Protein AF-A0A3B0VAI4-F1 (afdb_monomer)

Foldseek 3Di:
DPPDDPLVVCLVVPLQPPCQLVDDPSNNVSVLVVLLCLVVVHPCPPPSVPDDSPPVSCVVVVHDPVNSVVCSVCVVVVVVVVVVVVVVVD

Organism: NCBI:txid652676

Mean predicted aligned error: 6.17 Å

Radius of gyration: 14.28 Å; Cα contacts (8 Å, |Δi|>4): 51; chains: 1; bounding box: 34×27×37 Å

Sequence (90 aa):
KWQFDQELIMAVKQHHDPDAIGKDQLTALVALANTQIMTMGIGVGADGLTSKIQGAGLKHYGITGRDLETYLAGLMLELEKAQEMMSLAA

Structure (mmCIF, N/CA/C/O backbone):
data_AF-A0A3B0VAI4-F1
#
_entry.id   AF-A0A3B0VAI4-F1
#
loop_
_atom_site.group_PDB
_atom_site.id
_atom_site.type_symbol
_atom_site.label_atom_id
_atom_site.label_alt_id
_atom_site.label_comp_id
_atom_site.label_asym_id
_atom_site.label_entity_id
_atom_site.label_seq_id
_atom_site.pdbx_PDB_ins_code
_atom_site.Cartn_x
_atom_site.Cartn_y
_atom_site.Cartn_z
_atom_site.occupancy
_atom_site.B_iso_or_equiv
_atom_site.auth_seq_id
_atom_site.auth_comp_id
_atom_site.auth_asym_id
_atom_site.auth_atom_id
_atom_site.pdbx_PDB_model_num
ATOM 1 N N . LYS A 1 1 ? -15.381 -13.161 14.304 1.00 79.62 1 LYS A N 1
ATOM 2 C CA . LYS A 1 1 ? -15.206 -12.729 12.892 1.00 79.62 1 LYS A CA 1
ATOM 3 C C . LYS A 1 1 ? -15.870 -11.369 12.730 1.00 79.62 1 LYS A C 1
ATOM 5 O O . LYS A 1 1 ? -17.031 -11.272 13.096 1.00 79.62 1 LYS A O 1
ATOM 10 N N . TRP A 1 2 ? -15.165 -10.357 12.224 1.00 87.62 2 TRP A N 1
ATOM 11 C CA . TRP A 1 2 ? -15.647 -8.964 12.160 1.00 87.62 2 TRP A CA 1
ATOM 12 C C . TRP A 1 2 ? -16.547 -8.632 10.945 1.00 87.62 2 TRP A C 1
ATOM 14 O O . TRP A 1 2 ? -16.632 -7.483 10.562 1.00 87.62 2 TRP A O 1
ATOM 24 N N . GLN A 1 3 ? -17.237 -9.613 10.344 1.00 94.38 3 GLN A N 1
ATOM 25 C CA . GLN A 1 3 ? -18.184 -9.414 9.219 1.00 94.38 3 GLN A CA 1
ATOM 26 C C . GLN A 1 3 ? -17.694 -8.526 8.049 1.00 94.38 3 GLN A C 1
ATOM 28 O O . GLN A 1 3 ? -18.509 -7.938 7.347 1.00 94.38 3 GLN A O 1
ATOM 33 N N . PHE A 1 4 ? -16.384 -8.457 7.801 1.00 96.19 4 PHE A N 1
ATOM 34 C CA . PHE A 1 4 ? -15.850 -7.769 6.627 1.00 96.19 4 PHE A CA 1
ATOM 35 C C . PHE A 1 4 ? -16.259 -8.452 5.323 1.00 96.19 4 PHE A C 1
ATOM 37 O O . PHE A 1 4 ? -16.489 -9.667 5.275 1.00 96.19 4 PHE A O 1
ATOM 44 N N . ASP A 1 5 ? -16.322 -7.651 4.269 1.00 96.25 5 ASP A N 1
ATOM 45 C CA . ASP A 1 5 ? -16.515 -8.100 2.904 1.00 96.25 5 ASP A CA 1
ATOM 46 C C . ASP A 1 5 ? -15.326 -8.946 2.422 1.00 96.25 5 ASP A C 1
ATOM 48 O O . ASP A 1 5 ? -14.212 -8.893 2.953 1.00 96.25 5 ASP A O 1
ATOM 52 N N . GLN A 1 6 ? -15.581 -9.787 1.419 1.00 95.19 6 GLN A N 1
ATOM 53 C CA . GLN A 1 6 ? -14.563 -10.713 0.923 1.00 95.19 6 GLN A CA 1
ATOM 54 C C . GLN A 1 6 ? -13.389 -9.983 0.271 1.00 95.19 6 GLN A C 1
ATOM 56 O O . GLN A 1 6 ? -12.261 -10.440 0.418 1.00 95.19 6 GLN A O 1
ATOM 61 N N . GLU A 1 7 ? -13.623 -8.854 -0.396 1.00 95.56 7 GLU A N 1
ATOM 62 C CA . GLU A 1 7 ? -12.566 -8.104 -1.074 1.00 95.56 7 GLU A CA 1
ATOM 63 C C . GLU A 1 7 ? -11.527 -7.588 -0.069 1.00 95.56 7 GLU A C 1
ATOM 65 O O . GLU A 1 7 ? -10.332 -7.850 -0.230 1.00 95.56 7 GLU A O 1
ATOM 70 N N . LEU A 1 8 ? -11.973 -6.975 1.036 1.00 96.31 8 LEU A N 1
ATOM 71 C CA . LEU A 1 8 ? -11.081 -6.529 2.109 1.00 96.31 8 LEU A CA 1
ATOM 72 C C . LEU A 1 8 ? -10.308 -7.690 2.750 1.00 96.31 8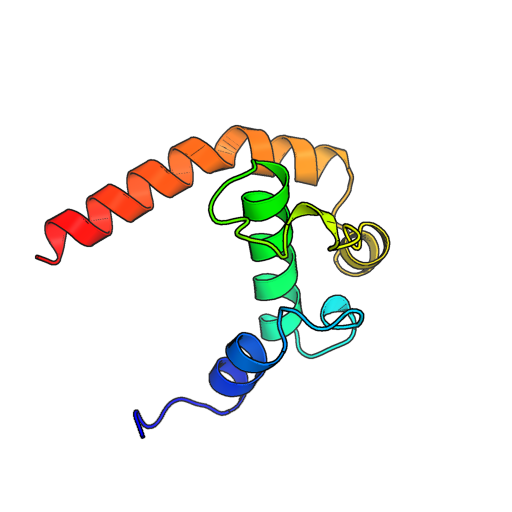 LEU A C 1
ATOM 74 O O . LEU A 1 8 ? -9.103 -7.589 2.994 1.00 96.31 8 LEU A O 1
ATOM 78 N N . ILE A 1 9 ? -10.985 -8.816 3.002 1.00 96.06 9 ILE A N 1
ATOM 79 C CA . ILE A 1 9 ? -10.346 -10.015 3.562 1.00 96.06 9 ILE A CA 1
ATOM 80 C C . ILE A 1 9 ? -9.234 -10.512 2.633 1.00 96.06 9 ILE A C 1
ATOM 82 O O . ILE A 1 9 ? -8.145 -10.858 3.103 1.00 96.06 9 ILE A O 1
ATOM 86 N N . MET A 1 10 ? -9.493 -10.557 1.326 1.00 96.38 10 MET A N 1
ATOM 87 C CA . MET A 1 10 ? -8.530 -11.035 0.338 1.00 96.38 10 MET A CA 1
ATOM 88 C C . MET A 1 10 ? -7.345 -10.080 0.192 1.00 96.38 10 MET A C 1
ATOM 90 O O . MET A 1 10 ? -6.206 -10.551 0.207 1.00 96.38 10 MET A O 1
ATOM 94 N N . ALA A 1 11 ? -7.583 -8.767 0.181 1.00 95.69 11 ALA A N 1
ATOM 95 C CA . ALA A 1 11 ? -6.522 -7.766 0.110 1.00 95.69 11 ALA A CA 1
ATOM 96 C C . ALA A 1 11 ? -5.544 -7.869 1.287 1.00 95.69 11 ALA A C 1
ATOM 98 O O . ALA A 1 11 ? -4.330 -7.982 1.093 1.00 95.69 11 ALA A O 1
ATOM 99 N N . VAL A 1 12 ? -6.059 -7.948 2.517 1.00 94.69 12 VAL A N 1
ATOM 100 C CA . VAL A 1 12 ? -5.214 -8.136 3.708 1.00 94.69 12 VAL A CA 1
ATOM 101 C C . VAL A 1 12 ? -4.489 -9.480 3.661 1.00 94.69 12 VAL A C 1
ATOM 103 O O . VAL A 1 12 ? -3.317 -9.562 4.010 1.00 94.69 12 VAL A O 1
ATOM 106 N N . LYS A 1 13 ? -5.139 -10.547 3.193 1.00 94.25 13 LYS A N 1
ATOM 107 C CA . LYS A 1 13 ? -4.523 -11.877 3.147 1.00 94.25 13 LYS A CA 1
ATOM 108 C C . LYS A 1 13 ? -3.415 -12.001 2.094 1.00 94.25 13 LYS A C 1
ATOM 110 O O . LYS A 1 13 ? -2.506 -12.805 2.283 1.00 94.25 13 LYS A O 1
ATOM 115 N N . GLN A 1 14 ? -3.516 -11.287 0.973 1.00 93.19 14 GLN A N 1
ATOM 116 C CA . GLN A 1 14 ? -2.719 -11.569 -0.227 1.00 93.19 14 GLN A CA 1
ATOM 117 C C . GLN A 1 14 ? -1.737 -10.469 -0.640 1.00 93.19 14 GLN A C 1
ATOM 119 O O . GLN A 1 14 ? -0.957 -10.710 -1.553 1.00 93.19 14 GLN A O 1
ATOM 124 N N . HIS A 1 15 ? -1.718 -9.297 -0.004 1.00 90.69 15 HIS A N 1
ATOM 125 C CA . HIS A 1 15 ? -0.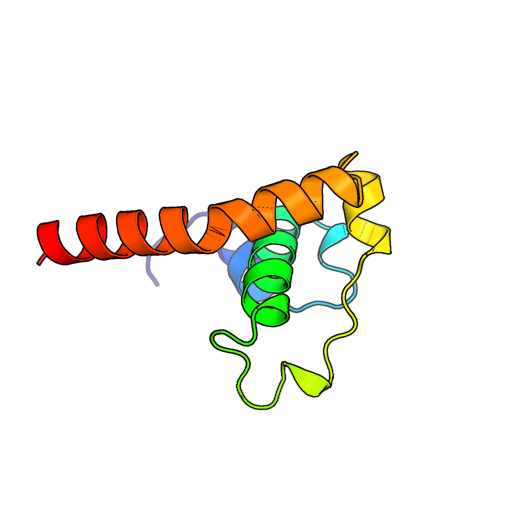854 -8.184 -0.433 1.00 90.69 15 HIS A CA 1
ATOM 126 C C . HIS A 1 15 ? 0.667 -8.446 -0.343 1.00 90.69 15 HIS A C 1
ATOM 128 O O . HIS A 1 15 ? 1.440 -7.699 -0.935 1.00 90.69 15 HIS A O 1
ATOM 134 N N . HIS A 1 16 ? 1.115 -9.490 0.365 1.00 86.19 16 HIS A N 1
ATOM 135 C CA . HIS A 1 16 ? 2.521 -9.936 0.383 1.00 86.19 16 HIS A CA 1
ATOM 136 C C . HIS A 1 16 ? 2.858 -10.972 -0.706 1.00 86.19 16 HIS A C 1
ATOM 138 O O . HIS A 1 16 ? 4.004 -11.403 -0.815 1.00 86.19 16 HIS A O 1
ATOM 144 N N . ASP A 1 17 ? 1.874 -11.409 -1.493 1.00 86.75 17 ASP A N 1
ATOM 145 C CA . ASP A 1 17 ? 2.084 -12.381 -2.563 1.00 86.75 17 ASP A CA 1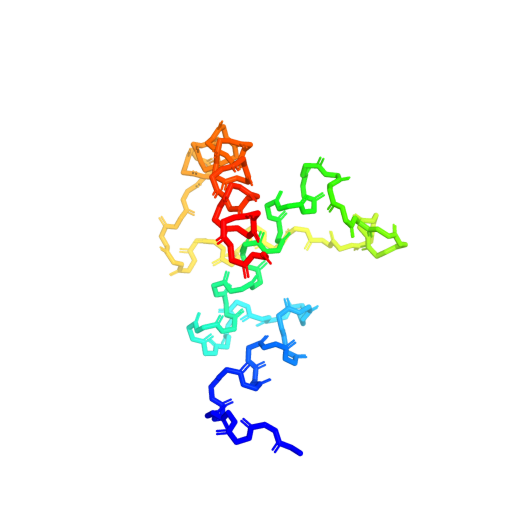
ATOM 146 C C . ASP A 1 17 ? 2.988 -11.792 -3.676 1.00 86.75 17 ASP A C 1
ATOM 148 O O . ASP A 1 17 ? 2.763 -10.656 -4.114 1.00 86.75 17 ASP A O 1
ATOM 152 N N . PRO A 1 18 ? 3.993 -12.541 -4.172 1.00 81.50 18 PRO A N 1
ATOM 153 C CA . PRO A 1 18 ? 4.802 -12.160 -5.332 1.00 81.50 18 PRO A CA 1
ATOM 154 C C . PRO A 1 18 ? 4.014 -11.780 -6.595 1.00 81.50 18 PRO A C 1
ATOM 156 O O . PRO A 1 18 ? 4.553 -11.075 -7.442 1.00 81.50 18 PRO A O 1
ATOM 159 N N . ASP A 1 19 ? 2.761 -12.218 -6.711 1.00 86.00 19 ASP A N 1
ATOM 160 C CA . ASP A 1 19 ? 1.879 -11.924 -7.842 1.00 86.00 19 ASP A CA 1
ATOM 161 C C . ASP A 1 19 ? 0.700 -11.007 -7.455 1.00 86.00 19 ASP A C 1
ATOM 163 O O . ASP A 1 19 ? -0.2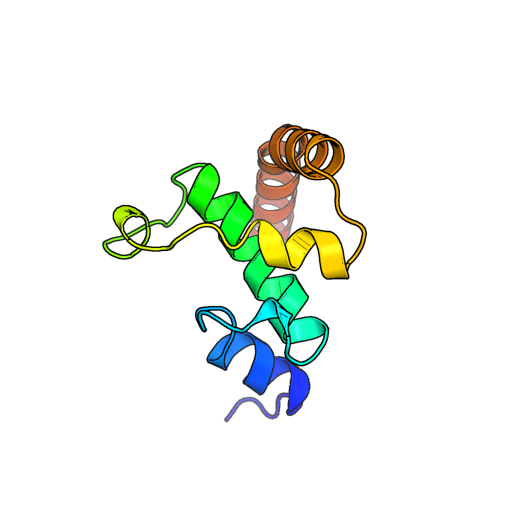55 -10.868 -8.219 1.00 86.00 19 ASP A O 1
ATOM 167 N N . ALA A 1 20 ? 0.734 -10.362 -6.277 1.00 88.06 20 ALA A N 1
ATOM 168 C CA . ALA A 1 20 ? -0.370 -9.553 -5.737 1.00 88.06 20 ALA A CA 1
ATOM 169 C C . ALA A 1 20 ? -0.883 -8.464 -6.697 1.00 88.06 20 ALA A C 1
ATOM 171 O O . ALA A 1 20 ? -2.068 -8.138 -6.689 1.00 88.06 20 ALA A O 1
ATOM 172 N N . ILE A 1 21 ? -0.011 -7.930 -7.550 1.00 85.81 21 ILE A N 1
ATOM 173 C CA . ILE A 1 21 ? -0.354 -6.906 -8.542 1.00 85.81 21 ILE A CA 1
ATOM 174 C C . ILE A 1 21 ? -1.317 -7.436 -9.612 1.00 85.81 21 ILE A C 1
ATOM 176 O O . ILE A 1 21 ? -2.189 -6.696 -10.064 1.00 85.81 21 ILE A O 1
ATOM 180 N N . GLY A 1 22 ? -1.181 -8.705 -10.003 1.00 85.44 22 GLY A N 1
ATOM 181 C CA . GLY A 1 22 ? -2.042 -9.339 -11.005 1.00 85.44 22 GLY A CA 1
ATOM 182 C C . GLY A 1 22 ? -3.390 -9.818 -10.461 1.00 85.44 22 GLY A C 1
ATOM 183 O O . GLY A 1 22 ? -4.126 -10.481 -11.189 1.00 85.44 22 GLY A O 1
ATOM 184 N N . LYS A 1 23 ? -3.693 -9.544 -9.186 1.00 89.06 23 LYS A N 1
ATOM 185 C CA . LYS A 1 23 ? -4.937 -9.942 -8.516 1.00 89.06 23 LYS A CA 1
ATOM 186 C C . LYS A 1 23 ? -5.960 -8.804 -8.527 1.00 89.06 23 LYS A C 1
ATOM 188 O O . LYS A 1 23 ? -5.834 -7.846 -9.284 1.00 89.06 23 LYS A O 1
ATOM 193 N N . ASP A 1 24 ? -6.978 -8.923 -7.678 1.00 90.44 24 ASP A N 1
ATOM 194 C CA . ASP A 1 24 ? -8.018 -7.913 -7.507 1.00 90.44 24 ASP A CA 1
ATOM 195 C C . ASP A 1 24 ? -7.431 -6.540 -7.146 1.00 90.44 24 ASP A C 1
ATOM 197 O O . ASP A 1 24 ? -6.420 -6.434 -6.443 1.00 90.44 24 ASP A O 1
ATOM 201 N N . GLN A 1 25 ? -8.107 -5.483 -7.597 1.00 89.25 25 GLN A N 1
ATOM 202 C CA . GLN A 1 25 ? -7.625 -4.105 -7.520 1.00 89.25 25 GLN A CA 1
ATOM 203 C C . GLN A 1 25 ? -7.236 -3.683 -6.096 1.00 89.25 25 GLN A C 1
ATOM 205 O O . GLN A 1 25 ? -6.185 -3.068 -5.909 1.00 89.25 25 GLN A O 1
ATOM 210 N N . LEU A 1 26 ? -8.041 -4.029 -5.084 1.00 92.88 26 LEU A N 1
ATOM 211 C CA . LEU A 1 26 ? -7.735 -3.689 -3.694 1.00 92.88 26 LEU A CA 1
ATOM 212 C C . LEU A 1 26 ? -6.471 -4.404 -3.193 1.00 92.88 26 LEU A C 1
ATOM 214 O O . LEU A 1 26 ? -5.637 -3.791 -2.530 1.00 92.88 26 LEU A O 1
ATOM 218 N N . THR A 1 27 ? -6.284 -5.675 -3.555 1.00 92.56 27 THR A N 1
ATOM 219 C CA . THR A 1 27 ? -5.075 -6.444 -3.217 1.00 92.56 27 THR A CA 1
ATOM 220 C C . THR A 1 27 ? -3.832 -5.807 -3.828 1.00 92.56 27 THR A C 1
ATOM 222 O O . THR A 1 27 ? -2.831 -5.612 -3.135 1.00 92.56 27 THR A O 1
ATOM 225 N N . ALA A 1 28 ? -3.908 -5.436 -5.107 1.00 88.44 28 ALA A N 1
ATOM 226 C CA . ALA A 1 28 ? -2.814 -4.778 -5.801 1.00 88.44 28 ALA A CA 1
ATOM 227 C C . ALA A 1 28 ? -2.490 -3.410 -5.183 1.00 88.44 28 ALA A C 1
ATOM 229 O O . ALA A 1 28 ? -1.323 -3.111 -4.938 1.00 88.44 28 ALA A O 1
ATOM 230 N N . LEU A 1 29 ? -3.506 -2.603 -4.862 1.00 88.88 29 LEU A N 1
ATOM 231 C CA . LEU A 1 29 ? -3.321 -1.294 -4.235 1.00 88.88 29 LEU A CA 1
ATOM 232 C C . LEU A 1 29 ? -2.619 -1.404 -2.875 1.00 88.88 29 LEU A C 1
ATOM 234 O O . LEU A 1 29 ? -1.663 -0.672 -2.615 1.00 88.88 29 LEU A O 1
ATOM 238 N N . VAL A 1 30 ? -3.048 -2.343 -2.027 1.00 91.38 30 VAL A N 1
ATOM 239 C CA . VAL A 1 30 ? -2.424 -2.569 -0.715 1.00 91.38 30 VAL A CA 1
ATOM 240 C C . VAL A 1 30 ? -0.979 -3.056 -0.876 1.00 91.38 30 VAL A C 1
ATOM 242 O O . VAL A 1 30 ? -0.094 -2.576 -0.169 1.00 91.38 30 VAL A O 1
ATOM 245 N N . ALA A 1 31 ? -0.697 -3.937 -1.843 1.00 87.69 31 ALA A N 1
ATOM 246 C CA . ALA A 1 31 ? 0.665 -4.396 -2.133 1.00 87.69 31 ALA A CA 1
ATOM 247 C C . ALA A 1 31 ? 1.589 -3.250 -2.593 1.00 87.69 31 ALA A C 1
ATOM 249 O O . ALA A 1 31 ? 2.753 -3.164 -2.181 1.00 87.69 31 ALA A O 1
ATOM 250 N N . LEU A 1 32 ? 1.068 -2.329 -3.408 1.00 84.50 32 LEU A N 1
ATOM 251 C CA . LEU A 1 32 ? 1.795 -1.141 -3.858 1.00 84.50 32 LEU A CA 1
ATOM 252 C C . LEU A 1 32 ? 2.070 -0.156 -2.719 1.00 84.50 32 LEU A C 1
ATOM 254 O O . LEU A 1 32 ? 3.185 0.357 -2.612 1.00 84.50 32 LEU A O 1
ATOM 258 N N . ALA A 1 33 ? 1.088 0.096 -1.853 1.00 87.62 33 ALA A N 1
ATOM 259 C CA . ALA A 1 33 ? 1.271 0.932 -0.668 1.00 87.62 33 ALA A CA 1
ATOM 260 C C . ALA A 1 33 ? 2.309 0.326 0.292 1.00 87.62 33 ALA A C 1
ATOM 262 O O . ALA A 1 33 ? 3.216 1.025 0.747 1.00 87.62 33 ALA A O 1
ATOM 263 N N . ASN A 1 34 ? 2.242 -0.990 0.521 1.00 86.44 34 ASN A N 1
ATOM 264 C CA . ASN A 1 34 ? 3.215 -1.711 1.338 1.00 86.44 34 ASN A CA 1
ATOM 265 C C . ASN A 1 34 ? 4.636 -1.558 0.778 1.00 86.44 34 ASN A C 1
ATOM 267 O O . ASN A 1 34 ? 5.565 -1.222 1.504 1.00 86.44 34 ASN A O 1
ATOM 271 N N . THR A 1 35 ? 4.802 -1.698 -0.540 1.00 79.75 35 THR A N 1
ATOM 272 C CA . THR A 1 35 ? 6.106 -1.542 -1.204 1.00 79.75 35 THR A CA 1
ATOM 273 C C . THR A 1 35 ? 6.739 -0.168 -0.942 1.00 79.75 35 THR A C 1
ATOM 275 O O . THR A 1 35 ? 7.954 -0.084 -0.765 1.00 79.75 35 THR A O 1
ATOM 278 N N . GLN A 1 36 ? 5.949 0.908 -0.870 1.00 81.00 36 GLN A N 1
ATOM 279 C CA . GLN A 1 36 ? 6.454 2.263 -0.603 1.00 81.00 36 GLN A CA 1
ATOM 280 C C . GLN A 1 36 ? 6.979 2.417 0.831 1.00 81.00 36 GLN A C 1
ATOM 282 O O . GLN A 1 36 ? 8.092 2.899 1.032 1.00 81.00 36 GLN A O 1
ATOM 287 N N . ILE A 1 37 ? 6.215 1.942 1.818 1.00 84.25 37 ILE A N 1
ATOM 288 C CA . ILE A 1 37 ? 6.600 1.957 3.239 1.00 84.25 37 ILE A CA 1
ATOM 289 C C . ILE A 1 37 ? 7.864 1.108 3.464 1.00 84.25 37 ILE A C 1
ATOM 291 O O . ILE A 1 37 ? 8.806 1.551 4.124 1.00 84.25 37 ILE A O 1
ATOM 295 N N . MET A 1 38 ? 7.935 -0.060 2.819 1.00 79.50 38 MET A N 1
ATOM 296 C CA . MET A 1 38 ? 9.100 -0.947 2.864 1.00 79.50 38 MET A CA 1
ATOM 297 C C . MET A 1 38 ? 10.335 -0.319 2.202 1.00 79.50 38 MET A C 1
ATOM 299 O O . MET A 1 38 ? 11.436 -0.419 2.739 1.00 79.50 38 MET A O 1
ATOM 303 N N . THR A 1 39 ? 10.159 0.387 1.077 1.00 77.12 39 THR A N 1
ATOM 304 C CA . THR A 1 39 ? 11.240 1.129 0.394 1.00 77.12 39 THR A CA 1
ATOM 305 C C . THR A 1 39 ? 11.839 2.215 1.294 1.00 77.12 39 THR A C 1
ATOM 307 O O . THR A 1 39 ? 13.042 2.454 1.249 1.00 77.12 39 THR A O 1
ATOM 310 N N . MET A 1 40 ? 11.026 2.828 2.160 1.00 79.50 40 MET A N 1
ATOM 311 C CA . MET A 1 40 ? 11.471 3.812 3.155 1.00 79.50 40 MET A CA 1
ATOM 312 C C . MET A 1 40 ? 12.102 3.185 4.408 1.00 79.50 40 MET A C 1
ATOM 314 O O . MET A 1 40 ? 12.512 3.908 5.314 1.00 79.50 40 MET A O 1
ATOM 318 N N . GLY A 1 41 ? 12.184 1.852 4.491 1.00 78.69 41 GLY A N 1
ATOM 319 C CA . GLY A 1 41 ? 12.710 1.152 5.664 1.00 78.69 41 GLY A CA 1
ATOM 320 C C . GLY A 1 41 ? 11.800 1.247 6.893 1.00 78.69 41 GLY A C 1
ATOM 321 O O . GLY A 1 41 ? 12.257 1.049 8.018 1.00 78.69 41 GLY A O 1
ATOM 322 N N . ILE A 1 42 ? 10.514 1.544 6.701 1.00 81.00 42 ILE A N 1
ATOM 323 C CA . ILE A 1 42 ? 9.525 1.637 7.775 1.00 81.00 42 ILE A CA 1
ATOM 324 C C . ILE A 1 42 ? 8.847 0.272 7.920 1.00 81.00 42 ILE A C 1
ATOM 326 O O . ILE A 1 42 ? 8.430 -0.326 6.935 1.00 81.00 42 ILE A O 1
ATOM 330 N N . GLY A 1 43 ? 8.743 -0.248 9.146 1.00 73.31 43 GLY A N 1
ATOM 331 C CA . GLY A 1 43 ? 7.996 -1.488 9.419 1.00 73.31 43 GLY A CA 1
ATOM 332 C C . GLY A 1 43 ? 8.561 -2.766 8.775 1.00 73.31 43 GLY A C 1
ATOM 333 O O . GLY A 1 43 ? 7.896 -3.794 8.803 1.00 73.31 43 GLY A O 1
ATOM 334 N N . VAL A 1 44 ? 9.785 -2.723 8.234 1.00 68.00 44 VAL A N 1
ATOM 335 C CA . VAL A 1 44 ? 10.384 -3.773 7.384 1.00 68.00 44 VAL A CA 1
ATOM 336 C C . VAL A 1 44 ? 10.599 -5.132 8.052 1.00 68.00 44 VAL A C 1
ATOM 338 O O . VAL A 1 44 ? 10.636 -6.142 7.351 1.00 68.00 44 VAL A O 1
ATOM 341 N N . GLY A 1 45 ? 10.731 -5.197 9.380 1.00 66.62 45 GLY A N 1
ATOM 342 C CA . GLY A 1 45 ? 10.971 -6.465 10.082 1.00 66.62 45 GLY A CA 1
ATOM 343 C C . GLY A 1 45 ? 12.116 -7.287 9.455 1.00 66.62 45 GLY A C 1
ATOM 344 O O . GLY A 1 45 ? 13.093 -6.724 8.968 1.00 66.62 45 GLY A O 1
ATOM 345 N N . ALA A 1 46 ? 11.998 -8.620 9.446 1.00 58.88 46 ALA A N 1
ATOM 346 C CA . ALA A 1 46 ? 12.945 -9.511 8.757 1.00 58.88 46 ALA A CA 1
ATOM 347 C C . ALA A 1 46 ? 12.679 -9.641 7.237 1.00 58.88 46 ALA A C 1
ATOM 349 O O . ALA A 1 46 ? 13.585 -9.995 6.482 1.00 58.88 46 ALA A O 1
ATOM 350 N N . ASP A 1 47 ? 11.462 -9.324 6.783 1.00 59.47 47 ASP A N 1
ATOM 351 C CA . ASP A 1 47 ? 10.980 -9.557 5.409 1.00 59.47 47 ASP A CA 1
ATOM 352 C C . ASP A 1 47 ? 11.323 -8.417 4.428 1.00 59.47 47 ASP A C 1
ATOM 354 O O . ASP A 1 47 ? 11.231 -8.566 3.204 1.00 59.47 47 ASP A O 1
ATOM 358 N N . GLY A 1 48 ? 11.751 -7.262 4.944 1.00 55.31 48 GLY A N 1
ATOM 359 C CA . GLY A 1 48 ? 12.056 -6.081 4.136 1.00 55.31 48 GLY A CA 1
ATOM 360 C C . GLY A 1 48 ? 13.346 -6.127 3.337 1.00 55.31 48 GLY A C 1
ATOM 361 O O . GLY A 1 48 ? 13.488 -5.376 2.379 1.00 55.31 48 GLY A O 1
ATOM 362 N N . LEU A 1 49 ? 14.260 -7.035 3.679 1.00 51.00 49 LEU A N 1
ATOM 363 C CA . LEU A 1 49 ? 15.512 -7.228 2.941 1.00 51.00 49 LEU A CA 1
ATOM 364 C C . LEU A 1 49 ? 15.376 -8.232 1.785 1.00 51.00 49 LEU A C 1
ATOM 366 O O . LEU A 1 49 ? 16.245 -8.286 0.917 1.00 51.00 49 LEU A O 1
ATOM 370 N N . THR A 1 50 ? 14.311 -9.040 1.768 1.00 52.09 50 THR A N 1
ATOM 371 C CA . THR A 1 50 ? 14.120 -10.143 0.807 1.00 52.09 50 THR A CA 1
ATOM 372 C C . THR A 1 50 ? 13.024 -9.867 -0.219 1.00 52.09 50 THR A C 1
ATOM 374 O O . THR A 1 50 ? 13.029 -10.469 -1.298 1.00 52.09 50 THR A O 1
ATOM 377 N N . SER A 1 51 ? 12.107 -8.942 0.079 1.00 53.88 51 SER A N 1
ATOM 378 C CA . SER A 1 51 ? 11.032 -8.566 -0.835 1.00 53.88 51 SER A CA 1
ATOM 379 C C . SER A 1 51 ? 11.592 -7.856 -2.065 1.00 53.88 51 SER A C 1
ATOM 381 O O . SER A 1 51 ? 12.053 -6.717 -2.008 1.00 53.88 51 SER A O 1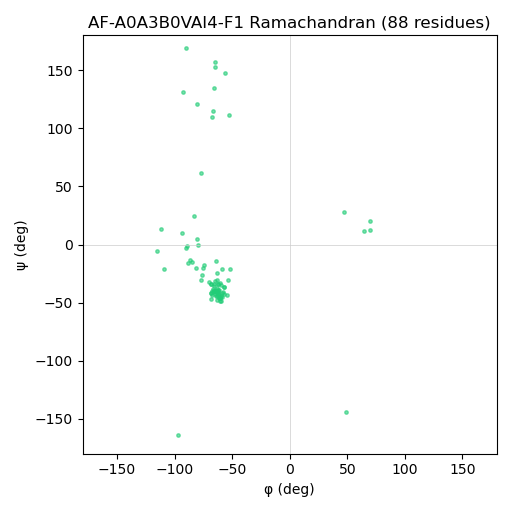
ATOM 383 N N . LYS A 1 52 ? 11.538 -8.529 -3.217 1.00 56.25 52 LYS A N 1
ATOM 384 C CA . LYS A 1 52 ? 11.802 -7.881 -4.502 1.00 56.25 52 LYS A CA 1
ATOM 385 C C . LYS A 1 52 ? 10.689 -6.873 -4.751 1.00 56.25 52 LYS A C 1
ATOM 387 O O . LYS A 1 52 ? 9.540 -7.265 -4.934 1.00 56.25 52 LYS A O 1
ATOM 392 N N . ILE A 1 53 ? 11.044 -5.591 -4.785 1.00 56.34 53 ILE A N 1
ATOM 393 C CA . ILE A 1 53 ? 10.153 -4.522 -5.238 1.00 56.34 53 ILE A CA 1
ATOM 394 C C . ILE A 1 53 ? 9.625 -4.921 -6.619 1.00 56.34 53 ILE A C 1
ATOM 396 O O . ILE A 1 53 ? 10.380 -4.990 -7.592 1.00 56.34 53 ILE A O 1
ATOM 400 N N . GLN A 1 54 ? 8.329 -5.218 -6.708 1.00 59.81 54 GLN A N 1
ATOM 401 C CA . GLN A 1 54 ? 7.669 -5.606 -7.954 1.00 59.81 54 GLN A CA 1
ATOM 402 C C . GLN A 1 54 ? 7.415 -4.366 -8.819 1.00 59.81 54 GLN A C 1
ATOM 404 O O . GLN A 1 54 ? 6.282 -4.022 -9.147 1.00 59.81 54 GLN A O 1
ATOM 409 N N . GLY A 1 55 ? 8.484 -3.677 -9.225 1.00 55.25 55 GLY A N 1
ATOM 410 C CA . GLY A 1 55 ? 8.392 -2.503 -10.098 1.00 55.25 55 GLY A CA 1
ATOM 411 C C . GLY A 1 55 ? 7.719 -2.805 -11.445 1.00 55.25 55 GLY A C 1
ATOM 412 O O . GLY A 1 55 ? 7.184 -1.906 -12.089 1.00 55.25 55 GLY A O 1
ATOM 413 N N . ALA A 1 56 ? 7.689 -4.077 -11.860 1.00 58.16 56 ALA A N 1
ATOM 414 C CA . ALA A 1 56 ? 6.963 -4.523 -13.046 1.00 58.16 56 ALA A CA 1
ATOM 415 C C . ALA A 1 56 ? 5.440 -4.359 -12.910 1.00 58.16 56 ALA A C 1
ATOM 417 O O . ALA A 1 56 ? 4.771 -4.082 -13.904 1.00 58.16 56 ALA A O 1
ATOM 418 N N . GLY A 1 57 ? 4.900 -4.477 -11.695 1.00 64.88 57 GLY A N 1
ATOM 419 C CA . GLY A 1 57 ? 3.466 -4.400 -11.463 1.00 64.88 57 GLY A CA 1
ATOM 420 C C . GLY A 1 57 ? 2.897 -2.983 -11.488 1.00 64.88 57 GLY A C 1
ATOM 421 O O . GLY A 1 57 ? 1.782 -2.768 -11.954 1.00 64.88 57 GLY A O 1
ATOM 422 N N . LEU A 1 58 ? 3.695 -1.990 -11.097 1.00 68.88 58 LEU A N 1
ATOM 423 C CA . LEU A 1 58 ? 3.328 -0.571 -11.162 1.00 68.88 58 LEU A CA 1
ATOM 424 C C . LEU A 1 58 ? 2.948 -0.125 -12.584 1.00 68.88 58 LEU A C 1
ATOM 426 O O . LEU A 1 58 ? 1.991 0.627 -12.767 1.00 68.88 58 LEU A O 1
ATOM 430 N N . LYS A 1 59 ? 3.627 -0.670 -13.603 1.00 72.31 59 LYS A N 1
ATOM 431 C CA . LYS A 1 59 ? 3.326 -0.385 -15.015 1.00 72.31 59 LYS A CA 1
ATOM 432 C C . LYS A 1 59 ? 1.928 -0.836 -15.435 1.00 72.31 59 LYS A C 1
ATOM 434 O O . LYS A 1 59 ? 1.348 -0.202 -16.311 1.00 72.31 59 LYS A O 1
ATOM 439 N N . HIS A 1 60 ? 1.386 -1.897 -14.830 1.00 75.19 60 HIS A N 1
ATOM 440 C CA . HIS A 1 60 ? 0.030 -2.372 -15.123 1.00 75.19 60 HIS A CA 1
ATOM 441 C C . HIS A 1 60 ? -1.027 -1.313 -14.781 1.00 75.19 60 HIS A C 1
ATOM 443 O O . HIS A 1 60 ? -2.004 -1.157 -15.504 1.00 75.19 60 HIS A O 1
ATOM 449 N N . TYR A 1 61 ? -0.772 -0.528 -13.733 1.00 78.19 61 TYR A N 1
ATOM 450 C CA . TYR A 1 61 ? -1.637 0.559 -13.275 1.00 78.19 61 TYR A CA 1
ATOM 451 C C . TYR A 1 61 ? -1.255 1.926 -13.862 1.00 78.19 61 TYR A C 1
ATOM 453 O O . TYR A 1 61 ? -1.757 2.952 -13.415 1.00 78.19 61 TYR A O 1
ATOM 461 N N . GLY A 1 62 ? -0.354 1.959 -14.850 1.00 83.06 62 GLY A N 1
ATOM 462 C CA . GLY A 1 62 ? 0.128 3.204 -15.450 1.00 83.06 62 GLY A CA 1
ATOM 463 C C . GLY A 1 62 ? 1.014 4.048 -14.529 1.00 83.06 62 GLY A C 1
ATOM 464 O O . GLY A 1 62 ? 1.298 5.193 -14.865 1.00 83.06 62 GLY A O 1
ATOM 465 N N . ILE A 1 63 ? 1.471 3.498 -13.400 1.00 79.94 63 ILE A N 1
ATOM 466 C CA . ILE A 1 63 ? 2.336 4.204 -12.453 1.00 79.94 63 ILE A CA 1
ATOM 467 C C . ILE A 1 63 ? 3.770 4.158 -12.976 1.00 79.94 63 ILE A C 1
ATOM 469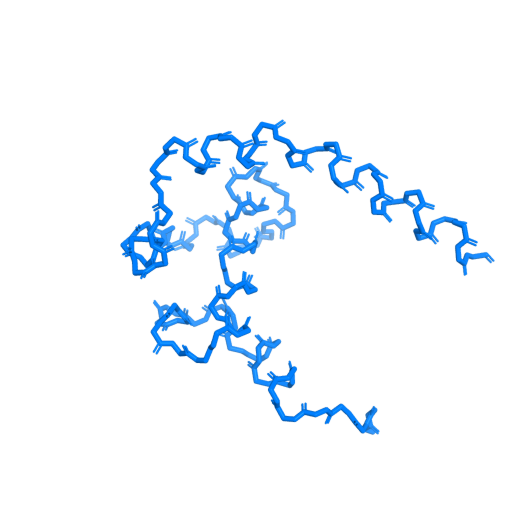 O O . ILE A 1 63 ? 4.359 3.091 -13.189 1.00 79.94 63 ILE A O 1
ATOM 473 N N . THR A 1 64 ? 4.336 5.337 -13.199 1.00 85.06 64 THR A N 1
ATOM 474 C CA . THR A 1 64 ? 5.706 5.509 -13.674 1.00 85.06 64 THR A CA 1
ATOM 475 C C . THR A 1 64 ? 6.693 5.621 -12.510 1.00 85.06 64 THR A C 1
ATOM 477 O O . THR A 1 64 ? 6.317 5.801 -11.353 1.00 85.06 64 THR A O 1
ATOM 480 N N . GLY A 1 65 ? 7.994 5.556 -12.811 1.00 79.50 65 GLY A N 1
ATOM 481 C CA . GLY A 1 65 ? 9.031 5.814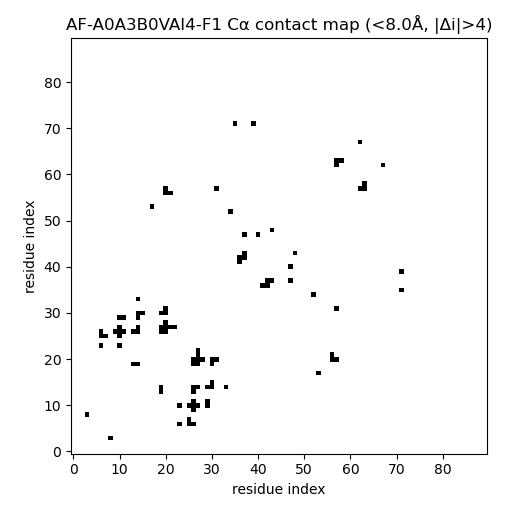 -11.803 1.00 79.50 65 GLY A CA 1
ATOM 482 C C . GLY A 1 65 ? 8.944 7.224 -11.203 1.00 79.50 65 GLY A C 1
ATOM 483 O O . GLY A 1 65 ? 9.141 7.384 -10.006 1.00 79.50 65 GLY A O 1
ATOM 484 N N . ARG A 1 66 ? 8.558 8.229 -12.004 1.00 86.31 66 ARG A N 1
ATOM 485 C CA . ARG A 1 66 ? 8.357 9.609 -11.532 1.00 86.31 66 ARG A CA 1
ATOM 486 C C . ARG A 1 66 ? 7.177 9.718 -10.568 1.00 86.31 66 ARG A C 1
ATOM 488 O O . ARG A 1 66 ? 7.240 10.474 -9.601 1.00 86.31 66 ARG A O 1
ATOM 495 N N . ASP A 1 67 ? 6.108 8.975 -10.830 1.00 85.50 67 ASP A N 1
ATOM 496 C CA . ASP A 1 67 ? 4.956 8.939 -9.930 1.00 85.50 67 ASP A CA 1
ATOM 497 C C . ASP A 1 67 ? 5.360 8.316 -8.592 1.00 85.50 67 ASP A C 1
ATOM 499 O O . ASP A 1 67 ? 5.051 8.871 -7.544 1.00 85.50 67 ASP A O 1
ATOM 503 N N . LEU A 1 68 ? 6.150 7.235 -8.618 1.00 80.12 68 LEU A N 1
ATOM 504 C CA . LEU A 1 68 ? 6.684 6.620 -7.404 1.00 80.12 68 LEU A CA 1
ATOM 505 C C . LEU A 1 68 ? 7.565 7.591 -6.602 1.00 80.12 68 LEU A C 1
ATOM 507 O O . LEU A 1 68 ? 7.389 7.702 -5.393 1.00 80.12 68 LEU A O 1
ATOM 511 N N . GLU A 1 69 ? 8.472 8.322 -7.256 1.00 83.94 69 GLU A N 1
ATOM 512 C CA . GLU A 1 69 ? 9.270 9.377 -6.610 1.00 83.94 69 GLU A CA 1
ATOM 513 C C . GLU A 1 69 ? 8.378 10.450 -5.967 1.00 83.94 69 GLU A C 1
ATOM 515 O O . GLU A 1 69 ? 8.617 10.864 -4.834 1.00 83.94 69 GLU A O 1
ATOM 520 N N . THR A 1 70 ? 7.316 10.861 -6.666 1.00 90.31 70 THR A N 1
ATOM 521 C CA . THR A 1 70 ? 6.344 11.849 -6.174 1.00 90.31 70 THR A CA 1
ATOM 522 C C . THR A 1 70 ? 5.594 11.336 -4.944 1.00 90.31 70 THR A C 1
ATOM 524 O O . THR A 1 70 ? 5.450 12.062 -3.960 1.00 90.31 70 THR A O 1
ATOM 527 N N . TYR A 1 71 ? 5.145 10.079 -4.965 1.00 87.81 71 TYR A N 1
ATOM 528 C CA . TYR A 1 71 ? 4.436 9.470 -3.841 1.00 87.81 71 TYR A CA 1
ATOM 529 C C . TYR A 1 71 ? 5.352 9.268 -2.632 1.00 87.81 71 TYR A C 1
ATOM 531 O O . TYR A 1 71 ? 4.964 9.600 -1.514 1.00 87.81 71 TYR A O 1
ATOM 539 N N . LEU A 1 72 ? 6.594 8.822 -2.849 1.00 86.44 72 LEU A N 1
ATOM 540 C CA . LEU A 1 72 ? 7.592 8.688 -1.785 1.00 86.44 72 LEU A CA 1
ATOM 541 C C . LEU A 1 72 ? 7.937 10.040 -1.148 1.00 86.44 72 LEU A C 1
ATOM 543 O O . LEU A 1 72 ? 8.040 10.122 0.074 1.00 86.44 72 LEU A O 1
ATOM 547 N N . ALA A 1 73 ? 8.055 11.109 -1.944 1.00 90.75 73 ALA A N 1
ATOM 548 C CA . ALA A 1 73 ? 8.302 12.456 -1.430 1.00 90.75 73 ALA A CA 1
ATOM 549 C C . ALA A 1 73 ? 7.162 12.965 -0.526 1.00 90.75 73 ALA A C 1
ATOM 551 O O . ALA A 1 73 ? 7.420 13.677 0.444 1.00 90.75 73 ALA A O 1
ATOM 552 N N . GLY A 1 74 ? 5.913 12.588 -0.822 1.00 92.75 74 GLY A N 1
ATOM 553 C CA . GLY A 1 74 ? 4.741 12.934 -0.012 1.00 92.75 74 GLY A CA 1
ATOM 554 C C . GLY A 1 74 ? 4.470 11.993 1.167 1.00 92.75 74 GLY A C 1
ATOM 555 O O . GLY A 1 74 ? 3.714 12.355 2.066 1.00 92.75 74 GLY A O 1
ATOM 556 N N . LEU A 1 75 ? 5.081 10.804 1.200 1.00 90.50 75 LEU A N 1
ATOM 557 C CA . LEU A 1 75 ? 4.694 9.725 2.115 1.00 90.50 75 LEU A CA 1
ATOM 558 C C . LEU A 1 75 ? 4.785 10.116 3.594 1.00 90.50 75 LEU A C 1
ATOM 560 O O . LEU A 1 75 ? 3.890 9.797 4.371 1.00 90.50 75 LEU A O 1
ATOM 564 N N . MET A 1 76 ? 5.844 10.828 3.982 1.00 89.50 76 MET A N 1
ATOM 565 C CA . MET A 1 76 ? 6.036 11.256 5.373 1.00 89.50 76 MET A CA 1
ATOM 566 C C . MET A 1 76 ? 4.935 12.215 5.842 1.00 89.50 76 MET A C 1
ATOM 568 O O . MET A 1 76 ? 4.474 12.096 6.973 1.00 89.50 76 MET A O 1
ATOM 572 N N . LEU A 1 77 ? 4.474 13.112 4.964 1.00 94.06 77 LEU A N 1
ATOM 573 C CA . LEU A 1 77 ? 3.382 14.037 5.268 1.00 94.06 77 LEU A CA 1
ATOM 574 C C . LEU A 1 77 ? 2.052 13.291 5.443 1.00 94.06 77 LEU A C 1
ATOM 576 O O . LEU A 1 77 ? 1.267 13.613 6.331 1.00 94.06 77 LEU A O 1
ATOM 580 N N . GLU A 1 78 ? 1.789 12.282 4.611 1.00 93.75 78 GLU A N 1
ATOM 581 C CA . GLU A 1 78 ? 0.576 11.466 4.741 1.00 93.75 78 GLU A CA 1
ATOM 582 C C . GLU A 1 78 ? 0.594 10.592 6.005 1.00 93.75 78 GLU A C 1
ATOM 584 O O . GLU A 1 78 ? -0.445 10.409 6.641 1.00 93.75 78 GLU A O 1
ATOM 589 N N . LEU A 1 79 ? 1.767 10.103 6.422 1.00 91.25 79 LEU A N 1
ATOM 590 C CA . LEU A 1 79 ? 1.922 9.378 7.687 1.00 91.25 79 LEU A CA 1
ATOM 591 C C . LEU A 1 79 ? 1.667 10.271 8.907 1.00 91.25 79 LEU A C 1
ATOM 593 O O . LEU A 1 79 ? 1.013 9.824 9.849 1.00 91.25 79 LEU A O 1
ATOM 597 N N . GLU A 1 80 ? 2.131 11.521 8.885 1.00 93.25 80 GLU A N 1
ATOM 598 C CA . GLU A 1 80 ? 1.859 12.499 9.947 1.00 93.25 80 GLU A CA 1
ATOM 599 C C . GLU A 1 80 ? 0.352 12.758 10.082 1.00 93.25 80 GLU A C 1
ATOM 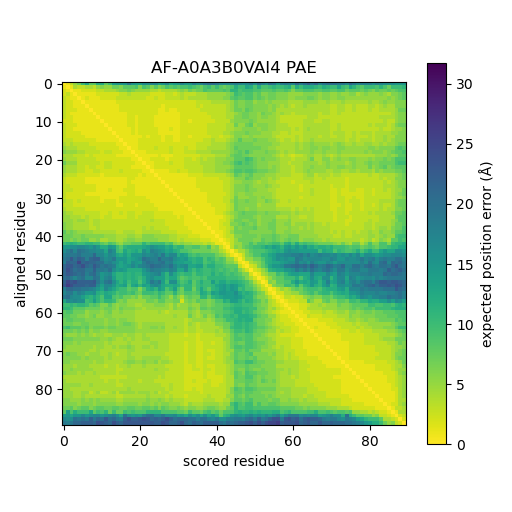601 O O . GLU A 1 80 ? -0.212 12.584 11.162 1.00 93.25 80 GLU A O 1
ATOM 606 N N . LYS A 1 81 ? -0.342 13.023 8.967 1.00 94.69 81 LYS A N 1
ATOM 607 C CA . LYS A 1 81 ? -1.810 13.177 8.953 1.00 94.69 81 LYS A CA 1
ATOM 608 C C . LYS A 1 81 ? -2.538 11.937 9.475 1.00 94.69 81 LYS A C 1
ATOM 610 O O . LYS A 1 81 ? -3.528 12.049 10.196 1.00 94.69 81 LYS A O 1
ATOM 615 N N . ALA A 1 82 ? -2.075 10.741 9.105 1.00 92.06 82 ALA A N 1
ATOM 616 C CA . ALA A 1 82 ? -2.656 9.494 9.597 1.00 92.06 82 ALA A CA 1
ATOM 617 C C . ALA A 1 82 ? -2.485 9.354 11.118 1.00 92.06 82 ALA A C 1
ATOM 619 O O . ALA A 1 82 ? -3.421 8.949 11.808 1.00 92.06 82 ALA A O 1
ATOM 620 N N . GLN A 1 83 ? -1.321 9.733 11.651 1.00 91.88 83 GLN A N 1
ATOM 621 C CA . GLN A 1 83 ? -1.061 9.742 13.088 1.00 91.88 83 GLN A CA 1
ATOM 622 C C . GLN A 1 83 ? -1.945 10.756 13.828 1.00 91.88 83 GLN A C 1
ATOM 624 O O . GLN A 1 83 ? -2.475 10.430 14.890 1.00 91.88 83 GLN A O 1
ATOM 629 N N . GLU A 1 84 ? -2.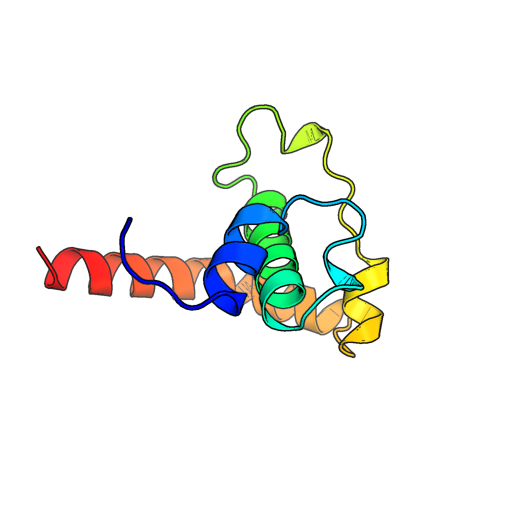147 11.949 13.265 1.00 95.31 84 GLU A N 1
ATOM 630 C CA . GLU A 1 84 ? -3.065 12.958 13.808 1.00 95.31 84 GLU A CA 1
ATOM 631 C C . GLU A 1 84 ? -4.512 12.449 13.859 1.00 95.31 84 GLU A C 1
ATOM 633 O O . GLU A 1 84 ? -5.177 12.563 14.885 1.00 95.31 84 GLU A O 1
ATOM 638 N N . MET A 1 85 ? -5.007 11.818 12.791 1.00 94.38 85 MET A N 1
ATOM 639 C CA . MET A 1 85 ? -6.358 11.239 12.794 1.00 94.38 85 MET A CA 1
ATOM 640 C C . MET A 1 85 ? -6.517 10.145 13.854 1.00 94.38 85 MET A C 1
ATOM 642 O O . MET A 1 85 ? -7.551 10.067 14.516 1.00 94.38 85 MET A O 1
ATOM 646 N N . MET A 1 86 ? -5.490 9.314 14.034 1.00 90.19 86 MET A N 1
ATOM 647 C CA . MET A 1 86 ? -5.490 8.251 15.039 1.00 90.19 86 MET A CA 1
ATOM 648 C C . MET A 1 86 ? -5.453 8.803 16.469 1.00 90.19 86 MET A C 1
ATOM 650 O O . MET A 1 86 ? -6.064 8.212 17.355 1.00 90.19 86 MET A O 1
ATOM 654 N N . SER A 1 87 ? -4.766 9.925 16.707 1.00 89.12 87 SER A N 1
ATOM 655 C CA . SER A 1 87 ? -4.700 10.554 18.033 1.00 89.12 87 SER A CA 1
ATOM 656 C C . SER A 1 87 ? -5.974 11.317 18.400 1.00 89.12 87 SER A C 1
ATOM 658 O O . SER A 1 87 ? -6.296 11.414 19.579 1.00 89.12 87 SER A O 1
ATOM 660 N N . LEU A 1 88 ? -6.730 11.800 17.410 1.00 73.62 88 LEU A N 1
ATOM 661 C CA . LEU A 1 88 ? -8.055 12.405 17.599 1.00 73.62 88 LEU A CA 1
ATOM 662 C C . LEU A 1 88 ? -9.162 11.374 17.870 1.00 73.62 88 LEU A C 1
ATOM 664 O O . LEU A 1 88 ? -10.228 11.734 18.366 1.00 73.62 88 LEU A O 1
ATOM 668 N N . ALA A 1 89 ? -8.934 10.110 17.508 1.00 59.47 89 ALA A N 1
ATOM 669 C CA . ALA A 1 89 ? -9.875 9.009 17.708 1.00 59.47 89 ALA A CA 1
ATOM 670 C C . ALA A 1 89 ? -9.712 8.291 19.066 1.00 59.47 89 ALA A C 1
ATOM 672 O O . ALA A 1 89 ? -10.458 7.344 19.333 1.00 59.47 89 ALA A O 1
ATOM 673 N N . ALA A 1 90 ? -8.743 8.713 19.888 1.00 51.72 90 ALA A N 1
ATOM 674 C CA . ALA A 1 90 ? -8.442 8.181 21.221 1.00 51.72 90 ALA A CA 1
ATOM 675 C C . ALA A 1 90 ? -9.037 9.060 22.332 1.00 51.72 90 ALA A C 1
ATOM 677 O O . ALA A 1 90 ? -9.490 8.476 23.343 1.00 51.72 90 ALA A O 1
#

Solvent-accessible surface area (backbone atoms only — not comparable to full-atom values): 5355 Å² total; per-residue (Å²): 132,90,82,70,57,68,67,63,55,47,19,74,73,35,26,85,45,97,60,18,58,83,50,58,68,63,16,19,51,50,25,52,54,50,49,53,42,36,73,71,66,47,91,27,80,85,60,47,85,70,61,74,77,62,68,76,45,40,53,79,76,69,48,47,74,68,52,50,52,53,51,60,73,45,43,66,61,54,50,50,53,52,50,51,55,56,62,74,74,109

Secondary structure (DSSP, 8-state):
-----HHHHHHHHHTTSTTGGGS-HHHHHHHHHHHHHHHTTSS-TTGGGT----HHHHGGGT--HHHHHHHHHHHHHHHHHHHHHHHHT-

pLDDT: mean 82.13, std 12.93, range [51.0, 96.38]